Protein AF-A0A497RSJ0-F1 (afdb_monomer_lite)

Sequence (160 aa):
RGMLVAEELRGGAEAAGGGEEKWMGEEERPGGEESIEKWMEEIGKLDEEWARLEDEWKKLESIKDLSVEQEEAEKRAPEAEKKAGELAEEDLKVLKSNPKLLKNIGFTDKLRFLKFPRASSVIQLMDGKKSVGEIAEELNIDKKSIIDLMKELKKRGYIQ

Foldseek 3Di:
DDDDDDDDDDDDDDDDDDDDDDPDDPPPDPDDPVVVVVVVVVVVVVVVVVVVVVVVVVVVVVVVVPPPDDDDDDDDDDDDDPPPPPQPPVLVVQQQFQWAFPDDDDPVVVVVQVVFPPLVQLNVNRHRPDGLNRSCVVVVHDSVSSSVSSVVCVVVVRTD

Radius of gyration: 35.64 Å; chains: 1; bounding box: 55×42×119 Å

Secondary structure (DSSP, 8-state):
-----------------------------TTSHHHHHHHHHHHHHHHHHHHHHHHHHHHHHHHHTS--S----S---S----------HHHHHHHT---B-SSPPPHHHHHHHTTSTTHHHHHHH-BSSS-HHHHHHHTT--HHHHHHHHHHHHHTTS--

Structure (mmCIF, N/CA/C/O backbone):
data_AF-A0A497RSJ0-F1
#
_entry.id   AF-A0A497RSJ0-F1
#
loop_
_atom_site.group_PDB
_atom_site.id
_atom_site.type_symbol
_atom_site.label_atom_id
_atom_site.label_alt_id
_atom_site.label_comp_id
_atom_site.label_asym_id
_atom_site.label_entity_id
_atom_site.label_seq_id
_atom_site.pdbx_PDB_ins_code
_atom_site.Cartn_x
_atom_site.Cartn_y
_atom_site.Cartn_z
_atom_site.occupancy
_atom_site.B_iso_or_equiv
_atom_site.auth_seq_id
_atom_site.auth_comp_id
_atom_site.auth_asym_id
_atom_site.auth_atom_id
_atom_site.pdbx_PDB_model_num
ATOM 1 N N . ARG A 1 1 ? -32.692 -8.628 -76.091 1.00 40.62 1 ARG A N 1
ATOM 2 C CA . ARG A 1 1 ? -32.555 -9.223 -77.445 1.00 40.62 1 ARG A CA 1
ATOM 3 C C . ARG A 1 1 ? -31.083 -9.045 -77.814 1.00 40.62 1 ARG A C 1
ATOM 5 O O . ARG A 1 1 ? -30.713 -7.917 -78.063 1.00 40.62 1 ARG A O 1
ATOM 12 N N . GLY A 1 2 ? -30.152 -9.976 -77.631 1.00 39.56 2 GLY A N 1
ATOM 13 C CA . GLY A 1 2 ? -30.204 -11.415 -77.865 1.00 39.56 2 GLY A CA 1
ATOM 14 C C . GLY A 1 2 ? -29.755 -11.693 -79.302 1.00 39.56 2 GLY A C 1
ATOM 15 O O . GLY A 1 2 ? -30.626 -11.728 -80.162 1.00 39.56 2 GLY A O 1
ATOM 16 N N . MET A 1 3 ? -28.443 -11.838 -79.546 1.00 40.00 3 MET A N 1
ATOM 17 C CA . MET A 1 3 ? -27.893 -12.580 -80.693 1.00 40.00 3 MET A CA 1
ATOM 18 C C . MET A 1 3 ? -26.396 -12.895 -80.494 1.00 40.00 3 MET A C 1
ATOM 20 O O . MET A 1 3 ? -25.576 -11.990 -80.361 1.00 40.00 3 MET A O 1
ATOM 24 N N . LEU A 1 4 ? -26.094 -14.195 -80.429 1.00 43.00 4 LEU A N 1
ATOM 25 C CA . LEU A 1 4 ? -24.791 -14.834 -80.677 1.00 43.00 4 LEU A CA 1
ATOM 26 C C . LEU A 1 4 ? -24.535 -14.833 -82.202 1.00 43.00 4 LEU A C 1
ATOM 28 O O . LEU A 1 4 ? -25.500 -14.720 -82.956 1.00 43.00 4 LEU A O 1
ATOM 32 N N . VAL A 1 5 ? -23.293 -14.868 -82.698 1.00 46.50 5 VAL A N 1
ATOM 33 C CA . VAL A 1 5 ? -22.542 -16.034 -83.252 1.00 46.50 5 VAL A CA 1
ATOM 34 C C . VAL A 1 5 ? -21.302 -15.377 -83.921 1.00 46.50 5 VAL A C 1
ATOM 36 O O . VAL A 1 5 ? -21.491 -14.385 -84.616 1.00 46.50 5 VAL A O 1
ATOM 39 N N . ALA A 1 6 ? -20.027 -15.623 -83.588 1.00 43.50 6 ALA A N 1
ATOM 40 C CA . ALA A 1 6 ? -19.167 -16.816 -83.679 1.00 43.50 6 ALA A CA 1
ATOM 41 C C . ALA A 1 6 ? -18.808 -17.261 -85.118 1.00 43.50 6 ALA A C 1
ATOM 43 O O . ALA A 1 6 ? -19.517 -18.069 -85.690 1.00 43.50 6 ALA A O 1
ATOM 44 N N . GLU A 1 7 ? -17.674 -16.778 -85.640 1.00 40.47 7 GLU A N 1
ATOM 45 C CA . GLU A 1 7 ? -16.829 -17.347 -86.717 1.00 40.47 7 GLU A CA 1
ATOM 46 C C . GLU A 1 7 ? -15.540 -16.481 -86.729 1.00 40.47 7 GLU A C 1
ATOM 48 O O . GLU A 1 7 ? -15.630 -15.275 -86.532 1.00 40.47 7 GLU A O 1
ATOM 53 N N . GLU A 1 8 ? -14.297 -16.943 -86.854 1.00 43.84 8 GLU A N 1
ATOM 54 C CA . GLU A 1 8 ? -13.761 -18.202 -87.356 1.00 43.84 8 GLU A CA 1
ATOM 55 C C . GLU A 1 8 ? -12.285 -18.340 -86.894 1.00 43.84 8 GLU A C 1
ATOM 57 O O . GLU A 1 8 ? -11.576 -17.352 -86.690 1.00 43.84 8 GLU A O 1
ATOM 62 N N . LEU A 1 9 ? -11.837 -19.582 -86.703 1.00 44.31 9 LEU A N 1
ATOM 63 C CA . LEU A 1 9 ? -10.519 -19.996 -86.210 1.00 44.31 9 LEU A CA 1
ATOM 64 C C . LEU A 1 9 ? -9.482 -20.117 -87.341 1.00 44.31 9 LEU A C 1
ATOM 66 O O . LEU A 1 9 ? -9.747 -20.760 -88.354 1.00 44.31 9 LEU A O 1
ATOM 70 N N . ARG A 1 10 ? -8.253 -19.639 -87.105 1.00 39.62 10 ARG A N 1
ATOM 71 C CA . ARG A 1 10 ? -7.001 -20.108 -87.745 1.00 39.62 10 ARG A CA 1
ATOM 72 C C . ARG A 1 10 ? -5.827 -19.548 -86.922 1.00 39.62 10 ARG A C 1
ATOM 74 O O . ARG A 1 10 ? -5.763 -18.342 -86.759 1.00 39.62 10 ARG A O 1
ATOM 81 N N . GLY A 1 11 ? -4.869 -20.265 -86.346 1.00 35.22 11 GLY A N 1
ATOM 82 C CA . GLY A 1 11 ? -4.458 -21.665 -86.316 1.00 35.22 11 GLY A CA 1
ATOM 83 C C . GLY A 1 11 ? -2.984 -21.691 -85.851 1.00 35.22 11 GLY A C 1
ATOM 84 O O . GLY A 1 11 ? -2.247 -20.767 -86.181 1.00 35.22 11 GLY A O 1
ATOM 85 N N . GLY A 1 12 ? -2.569 -22.736 -85.122 1.00 34.12 12 GLY A N 1
ATOM 86 C CA . GLY A 1 12 ? -1.159 -23.084 -84.832 1.00 34.12 12 GLY A CA 1
ATOM 87 C C . GLY A 1 12 ? -0.627 -22.538 -83.495 1.00 34.12 12 GLY A C 1
ATOM 88 O O . GLY A 1 12 ? -0.410 -21.342 -83.379 1.00 34.12 12 GLY A O 1
ATOM 89 N N . ALA A 1 13 ? -0.585 -23.308 -82.404 1.00 37.59 13 ALA A N 1
ATOM 90 C CA . ALA A 1 13 ? 0.260 -24.473 -82.079 1.00 37.59 13 ALA A CA 1
ATOM 91 C C . ALA A 1 13 ? 1.609 -24.093 -81.429 1.00 37.59 13 ALA A C 1
ATOM 93 O O . ALA A 1 13 ? 2.308 -23.180 -81.852 1.00 37.59 13 ALA A O 1
ATOM 94 N N . GLU A 1 14 ? 1.888 -24.820 -80.352 1.00 42.38 14 GLU A N 1
ATOM 95 C CA . GLU A 1 14 ? 2.821 -24.597 -79.249 1.00 42.38 14 GLU A CA 1
ATOM 96 C C . GLU A 1 14 ? 4.301 -24.882 -79.572 1.00 42.38 14 G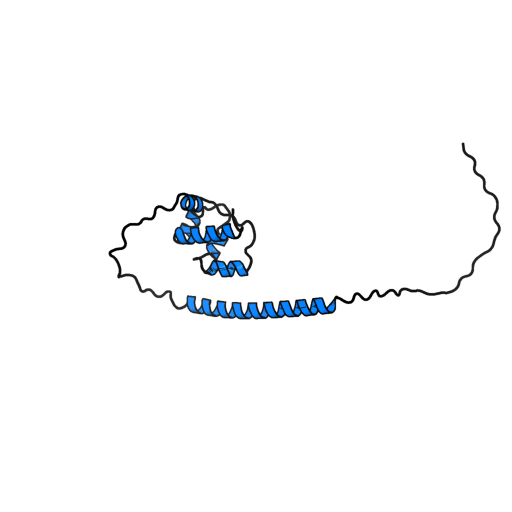LU A C 1
ATOM 98 O O . GLU A 1 14 ? 4.602 -25.726 -80.411 1.00 42.38 14 GLU A O 1
ATOM 103 N N . ALA A 1 15 ? 5.207 -24.248 -78.812 1.00 41.03 15 ALA A N 1
ATOM 104 C CA . ALA A 1 15 ? 6.467 -24.801 -78.275 1.00 41.03 15 ALA A CA 1
ATOM 105 C C . ALA A 1 15 ? 7.101 -23.711 -77.376 1.00 41.03 15 ALA A C 1
ATOM 107 O O . ALA A 1 15 ? 7.436 -22.634 -77.854 1.00 41.03 15 ALA A O 1
ATOM 108 N N . ALA A 1 16 ? 7.031 -23.810 -76.047 1.00 39.28 16 ALA A N 1
ATOM 109 C CA . ALA A 1 16 ? 7.963 -24.531 -75.173 1.00 39.28 16 ALA A CA 1
ATOM 110 C C . ALA A 1 16 ? 9.406 -23.983 -75.210 1.00 39.28 16 ALA A C 1
ATOM 112 O O . ALA A 1 16 ? 10.127 -24.201 -76.178 1.00 39.28 16 ALA A O 1
ATOM 113 N N . GLY A 1 17 ? 9.847 -23.376 -74.098 1.00 29.39 17 GLY A N 1
ATOM 114 C CA . GLY A 1 17 ? 11.267 -23.340 -73.734 1.00 29.39 17 GLY A CA 1
ATOM 115 C C . GLY A 1 17 ? 11.798 -22.024 -73.166 1.00 29.39 17 GLY A C 1
ATOM 116 O O . GLY A 1 17 ? 12.221 -21.163 -73.923 1.00 29.39 17 GLY A O 1
ATOM 117 N N . GLY A 1 18 ? 11.911 -21.972 -71.835 1.00 32.16 18 GLY A N 1
ATOM 118 C CA . GLY A 1 18 ? 13.048 -21.355 -71.145 1.00 32.16 18 GLY A CA 1
ATOM 119 C C . GLY A 1 18 ? 12.975 -19.854 -70.866 1.00 32.16 18 GLY A C 1
ATOM 120 O O . GLY A 1 18 ? 12.808 -19.047 -71.771 1.00 32.16 18 GLY A O 1
ATOM 121 N N . GLY A 1 19 ? 13.205 -19.480 -69.606 1.00 34.84 19 GLY A N 1
ATOM 122 C CA . GLY A 1 19 ? 13.613 -18.115 -69.288 1.00 34.84 19 GLY A CA 1
ATOM 123 C C . GLY A 1 19 ? 13.152 -17.602 -67.935 1.00 34.84 19 GLY A C 1
ATOM 124 O O . GLY A 1 19 ? 12.210 -16.829 -67.869 1.00 34.84 19 GLY A O 1
ATOM 125 N N . GLU A 1 20 ? 13.891 -17.995 -66.900 1.00 40.72 20 GLU A N 1
ATOM 126 C CA . GLU A 1 20 ? 14.222 -17.149 -65.747 1.00 40.72 20 GLU A CA 1
ATOM 127 C C . GLU A 1 20 ? 13.116 -16.853 -64.722 1.00 40.72 20 GLU A C 1
ATOM 129 O O . GLU A 1 20 ? 12.380 -15.868 -64.759 1.00 40.72 20 GLU A O 1
ATOM 134 N N . GLU A 1 21 ? 13.143 -17.682 -63.678 1.00 45.41 21 GLU A N 1
ATOM 135 C CA . GLU A 1 21 ? 12.950 -17.233 -62.306 1.00 45.41 21 GLU A CA 1
ATOM 136 C C . GLU A 1 21 ? 13.756 -15.945 -62.049 1.00 45.41 21 GLU A C 1
ATOM 138 O O . GLU A 1 21 ? 14.984 -15.934 -62.119 1.00 45.41 21 GLU A O 1
ATOM 143 N N . LYS A 1 22 ? 13.067 -14.861 -61.690 1.00 38.91 22 LYS A N 1
ATOM 144 C CA . LYS A 1 22 ? 13.653 -13.750 -60.933 1.00 38.91 22 LYS A CA 1
ATOM 145 C C . LYS A 1 22 ? 12.855 -13.550 -59.654 1.00 38.91 22 LYS A C 1
ATOM 147 O O . LYS A 1 22 ? 12.103 -12.594 -59.496 1.00 38.91 22 LYS A O 1
ATOM 152 N N . TRP A 1 23 ? 13.046 -14.479 -58.724 1.00 47.81 23 TRP A N 1
ATOM 153 C CA . TRP A 1 23 ? 12.919 -14.180 -57.304 1.00 47.81 23 TRP A CA 1
ATOM 154 C C . TRP A 1 23 ? 14.226 -13.522 -56.870 1.00 47.81 23 TRP A C 1
ATOM 156 O O . TRP A 1 23 ? 15.164 -14.207 -56.490 1.00 47.81 23 TRP A O 1
ATOM 166 N N . MET A 1 24 ? 14.320 -12.202 -56.999 1.00 46.19 24 MET A N 1
ATOM 167 C CA . MET A 1 24 ? 15.319 -11.415 -56.276 1.00 46.19 24 MET A CA 1
ATOM 168 C C . MET A 1 24 ? 14.847 -9.969 -56.196 1.00 46.19 24 MET A C 1
ATOM 170 O O . MET A 1 24 ? 14.936 -9.187 -57.139 1.00 46.19 24 MET A O 1
ATOM 174 N N . GLY A 1 25 ? 14.307 -9.671 -55.028 1.00 37.94 25 GLY A N 1
ATOM 175 C CA . GLY A 1 25 ? 14.132 -8.351 -54.462 1.00 37.94 25 GLY A CA 1
ATOM 176 C C . GLY A 1 25 ? 14.254 -8.544 -52.961 1.00 37.94 25 GLY A C 1
ATOM 177 O O . GLY A 1 25 ? 13.270 -8.417 -52.242 1.00 37.94 25 GLY A O 1
ATOM 178 N N . GLU A 1 26 ? 15.437 -8.994 -52.528 1.00 45.66 26 GLU A N 1
ATOM 179 C CA . GLU A 1 26 ? 15.926 -8.799 -51.166 1.00 45.66 26 GLU A CA 1
ATOM 180 C C . GLU A 1 26 ? 15.862 -7.294 -50.900 1.00 45.66 26 GLU A C 1
ATOM 182 O O . GLU A 1 26 ? 16.752 -6.528 -51.260 1.00 45.66 26 GLU A O 1
ATOM 187 N N . GLU A 1 27 ? 14.745 -6.846 -50.337 1.00 39.53 27 GLU A N 1
ATOM 188 C CA . GLU A 1 27 ? 14.708 -5.589 -49.614 1.00 39.53 27 GLU A CA 1
ATOM 189 C C . GLU A 1 27 ? 15.329 -5.901 -48.252 1.00 39.53 27 GLU A C 1
ATOM 191 O O . GLU A 1 27 ? 14.641 -6.228 -47.281 1.00 39.53 27 GLU A O 1
ATOM 196 N N . GLU A 1 28 ? 16.666 -5.902 -48.221 1.00 45.59 28 GLU A N 1
ATOM 197 C CA . GLU A 1 28 ? 17.427 -5.760 -46.988 1.00 45.59 28 GLU A CA 1
ATOM 198 C C . GLU A 1 28 ? 16.821 -4.572 -46.237 1.00 45.59 28 GLU A C 1
ATOM 200 O O . GLU A 1 28 ? 16.929 -3.424 -46.664 1.00 45.59 28 GLU A O 1
ATOM 205 N N . ARG A 1 29 ? 16.118 -4.846 -45.136 1.00 52.78 29 ARG A N 1
ATOM 206 C CA . ARG A 1 29 ? 15.780 -3.819 -44.154 1.00 52.78 29 ARG A CA 1
ATOM 207 C C . ARG A 1 29 ? 17.041 -3.585 -43.323 1.00 52.78 29 ARG A C 1
ATOM 209 O O . ARG A 1 29 ? 17.343 -4.443 -42.491 1.00 52.78 29 ARG A O 1
ATOM 216 N N . PRO A 1 30 ? 17.758 -2.457 -43.459 1.00 49.56 30 PRO A N 1
ATOM 217 C CA . PRO A 1 30 ? 18.763 -2.114 -42.472 1.00 49.56 30 PRO A CA 1
ATOM 218 C C . PRO A 1 30 ? 17.998 -1.607 -41.241 1.00 49.56 30 PRO A C 1
ATOM 220 O O . PRO A 1 30 ? 17.318 -0.584 -41.304 1.00 49.56 30 PRO A O 1
ATOM 223 N N . GLY A 1 31 ? 18.021 -2.353 -40.136 1.00 47.75 31 GLY A N 1
ATOM 224 C CA . GLY A 1 31 ? 17.407 -1.881 -38.884 1.00 47.75 31 GLY A CA 1
ATOM 225 C C . GLY A 1 31 ? 16.984 -2.938 -37.863 1.00 47.75 31 GLY A C 1
ATOM 226 O O . GLY A 1 31 ? 16.368 -2.583 -36.858 1.00 47.75 31 GLY A O 1
ATOM 227 N N . GLY A 1 32 ? 17.266 -4.223 -38.098 1.00 49.62 32 GLY A N 1
ATOM 228 C CA . GLY A 1 32 ? 16.926 -5.301 -37.160 1.00 49.62 32 GLY A CA 1
ATOM 229 C C . GLY A 1 32 ? 17.980 -5.556 -36.078 1.00 49.62 32 GLY A C 1
ATOM 230 O O . GLY A 1 32 ? 17.624 -5.760 -34.922 1.00 49.62 32 GLY A O 1
ATOM 231 N N . GLU A 1 33 ? 19.265 -5.516 -36.429 1.00 50.44 33 GLU A N 1
ATOM 232 C CA . GLU A 1 33 ? 20.348 -5.977 -35.545 1.00 50.44 33 GLU A CA 1
ATOM 233 C C . GLU A 1 33 ? 20.728 -4.938 -34.478 1.00 50.44 33 GLU A C 1
ATOM 235 O O . GLU A 1 33 ? 20.735 -5.273 -33.296 1.00 50.44 33 GLU A O 1
ATOM 240 N N . GLU A 1 34 ? 20.872 -3.655 -34.840 1.00 52.53 34 GLU A N 1
ATOM 241 C CA . GLU A 1 34 ? 21.134 -2.567 -33.872 1.00 52.53 34 GLU A CA 1
ATOM 242 C C . GLU A 1 34 ? 20.013 -2.412 -32.829 1.00 52.53 34 GLU A C 1
ATOM 244 O O . GLU A 1 34 ? 20.255 -2.028 -31.684 1.00 52.53 34 GLU A O 1
ATOM 249 N N . SER A 1 35 ? 18.768 -2.733 -33.201 1.00 59.75 35 SER A N 1
ATOM 250 C CA . SER A 1 35 ? 17.648 -2.724 -32.257 1.00 59.75 35 SER A CA 1
ATOM 251 C C . SER A 1 35 ? 17.792 -3.856 -31.241 1.00 59.75 35 SER A C 1
ATOM 253 O O . SER A 1 35 ? 17.642 -3.620 -30.047 1.00 59.75 35 SER A O 1
ATOM 255 N N . ILE A 1 36 ? 18.099 -5.075 -31.690 1.00 61.53 36 ILE A N 1
ATOM 256 C CA . ILE A 1 36 ? 18.210 -6.257 -30.823 1.00 61.53 36 ILE A CA 1
ATOM 257 C C . ILE A 1 36 ? 19.416 -6.139 -29.885 1.00 61.53 36 ILE A C 1
ATOM 259 O O . ILE A 1 36 ? 19.284 -6.446 -28.703 1.00 61.53 36 ILE A O 1
ATOM 263 N N . GLU A 1 37 ? 20.557 -5.644 -30.367 1.00 68.50 37 GLU A N 1
ATOM 264 C CA . GLU A 1 37 ? 21.733 -5.380 -29.527 1.00 68.50 37 GLU A CA 1
ATOM 265 C C . GLU A 1 37 ? 21.428 -4.360 -28.429 1.00 68.50 37 GLU A C 1
ATOM 267 O O . GLU A 1 37 ? 21.746 -4.590 -27.263 1.00 68.50 37 GLU A O 1
ATOM 272 N N . LYS A 1 38 ? 20.712 -3.284 -28.769 1.00 70.19 38 LYS A N 1
ATOM 273 C CA . LYS A 1 38 ? 20.282 -2.282 -27.792 1.00 70.19 38 LYS A CA 1
ATOM 274 C C . LYS A 1 38 ? 19.295 -2.848 -26.766 1.00 70.19 38 LYS A C 1
ATOM 276 O O . LYS A 1 38 ? 19.411 -2.546 -25.582 1.00 70.19 38 LYS A O 1
ATOM 281 N N . TRP A 1 39 ? 18.361 -3.700 -27.191 1.00 68.19 39 TRP A N 1
ATOM 282 C CA . TRP A 1 39 ? 17.457 -4.410 -26.279 1.00 68.19 39 TRP A CA 1
ATOM 283 C C . TRP A 1 39 ? 18.213 -5.379 -25.363 1.00 68.19 39 TRP A C 1
ATOM 285 O O . TRP A 1 39 ? 17.898 -5.454 -24.179 1.00 68.19 39 TRP A O 1
ATOM 295 N N . MET A 1 40 ? 19.223 -6.089 -25.871 1.00 68.44 40 MET A N 1
ATOM 296 C CA . MET A 1 40 ? 20.071 -6.965 -25.055 1.00 68.44 40 MET A CA 1
ATOM 297 C C . MET A 1 40 ? 20.904 -6.171 -24.042 1.00 68.44 40 MET A C 1
ATOM 299 O O . MET A 1 40 ? 21.039 -6.601 -22.899 1.00 68.44 40 MET A O 1
ATOM 303 N N . GLU A 1 41 ? 21.405 -4.994 -24.417 1.00 73.38 41 GLU A N 1
ATOM 304 C CA . GLU A 1 41 ? 22.124 -4.101 -23.504 1.00 73.38 41 GLU A CA 1
ATOM 305 C C . GLU A 1 41 ? 21.200 -3.525 -22.414 1.00 73.38 41 GLU A C 1
ATOM 307 O O . GLU A 1 41 ? 21.580 -3.447 -21.245 1.00 73.38 41 GLU A O 1
ATOM 312 N N . GLU A 1 42 ? 19.969 -3.144 -22.768 1.00 69.50 42 GLU A N 1
ATOM 313 C CA . GLU A 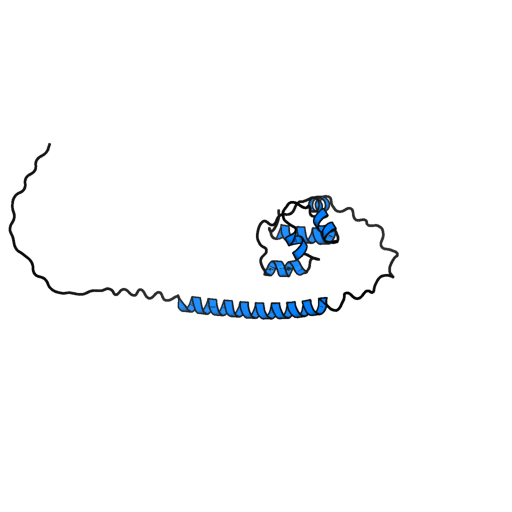1 42 ? 18.960 -2.684 -21.806 1.00 69.50 42 GLU A CA 1
ATOM 314 C C . GLU A 1 42 ? 18.516 -3.806 -20.856 1.00 69.50 42 GLU A C 1
ATOM 316 O O . GLU A 1 42 ? 18.387 -3.565 -19.656 1.00 69.50 42 GLU A O 1
ATOM 321 N N . ILE A 1 43 ? 18.350 -5.036 -21.354 1.00 73.06 43 ILE A N 1
ATOM 322 C CA . ILE A 1 43 ? 18.067 -6.214 -20.520 1.00 73.06 43 ILE A CA 1
ATOM 323 C C . ILE A 1 43 ? 19.240 -6.499 -19.576 1.00 73.06 43 ILE A C 1
ATOM 325 O O . ILE A 1 43 ? 19.010 -6.705 -18.390 1.00 73.06 43 ILE A O 1
ATOM 329 N N . GLY A 1 44 ? 20.485 -6.419 -20.055 1.00 76.31 44 GLY A N 1
ATOM 330 C CA . GLY A 1 44 ? 21.671 -6.602 -19.213 1.00 76.31 44 GLY A CA 1
ATOM 331 C C . GLY A 1 44 ? 21.751 -5.587 -18.069 1.00 76.31 44 GLY A C 1
ATOM 332 O O . GLY A 1 44 ? 21.988 -5.961 -16.924 1.00 76.31 44 GLY A O 1
ATOM 333 N N . LYS A 1 45 ? 21.459 -4.309 -18.344 1.00 82.69 45 LYS A N 1
ATOM 334 C CA . LYS A 1 45 ? 21.386 -3.262 -17.306 1.00 82.69 45 LYS A CA 1
ATOM 335 C C . LYS A 1 45 ? 20.284 -3.541 -16.287 1.00 82.69 45 LYS A C 1
ATOM 337 O O . LYS A 1 45 ? 20.481 -3.321 -15.095 1.00 82.69 45 LYS A O 1
ATOM 342 N N . LEU A 1 46 ? 19.131 -4.031 -16.743 1.00 71.25 46 LEU A N 1
ATOM 343 C CA . LEU A 1 46 ? 18.034 -4.405 -15.854 1.00 71.25 46 LEU A CA 1
ATOM 344 C C . LEU A 1 46 ? 18.400 -5.611 -14.986 1.00 71.25 46 LEU A C 1
ATOM 346 O O 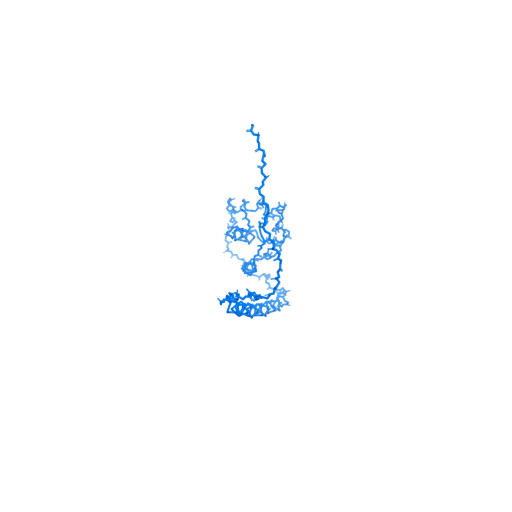. LEU A 1 46 ? 18.098 -5.587 -13.798 1.00 71.25 46 LEU A O 1
ATOM 350 N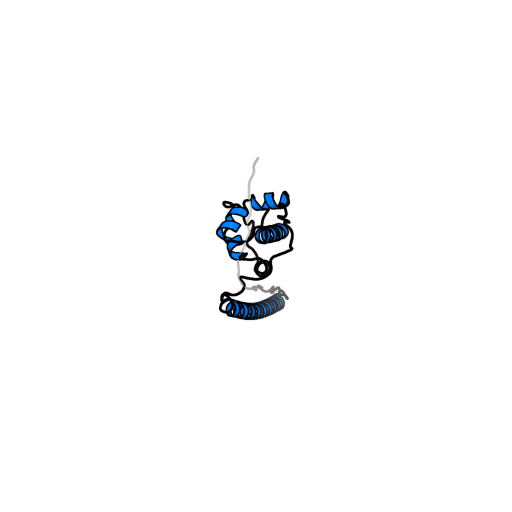 N . ASP A 1 47 ? 19.071 -6.624 -15.532 1.00 77.25 47 ASP A N 1
ATOM 351 C CA . ASP A 1 47 ? 19.536 -7.792 -14.775 1.00 77.25 47 ASP A CA 1
ATOM 352 C C . ASP A 1 47 ? 20.570 -7.404 -13.704 1.00 77.25 47 ASP A C 1
ATOM 354 O O . ASP A 1 47 ? 20.512 -7.890 -12.573 1.00 77.25 47 ASP A O 1
ATOM 358 N N . GLU A 1 48 ? 21.475 -6.470 -14.009 1.00 83.50 48 GLU A N 1
ATOM 359 C CA . GLU A 1 48 ? 22.416 -5.908 -13.032 1.00 83.50 48 GLU A CA 1
ATOM 360 C C . GLU A 1 48 ? 21.704 -5.119 -11.920 1.00 83.50 48 GLU A C 1
ATOM 362 O O . GLU A 1 48 ? 22.026 -5.268 -10.735 1.00 83.50 48 GLU A O 1
ATOM 367 N N . GLU A 1 49 ? 20.710 -4.297 -12.276 1.00 83.50 49 GLU A N 1
ATOM 368 C CA . GLU A 1 49 ? 19.876 -3.595 -11.296 1.00 83.50 49 GLU A CA 1
ATOM 369 C C . GLU A 1 49 ? 19.068 -4.575 -10.432 1.00 83.50 49 GLU A C 1
ATOM 371 O O . GLU A 1 49 ? 18.961 -4.374 -9.218 1.00 83.50 49 GLU A O 1
ATOM 376 N N . TRP A 1 50 ? 18.553 -5.660 -11.017 1.00 78.81 50 TRP A N 1
ATOM 377 C CA . TRP A 1 50 ? 17.864 -6.732 -10.296 1.00 78.81 50 TRP A CA 1
ATOM 378 C C . TRP A 1 50 ? 18.781 -7.426 -9.296 1.00 78.81 50 TRP A C 1
ATOM 380 O O . TRP A 1 50 ? 18.417 -7.526 -8.125 1.00 78.81 50 TRP A O 1
ATOM 390 N N . ALA A 1 51 ? 19.983 -7.826 -9.712 1.00 83.62 51 ALA A N 1
ATOM 391 C CA . ALA A 1 51 ? 20.954 -8.469 -8.830 1.00 83.62 51 ALA A CA 1
ATOM 392 C C . ALA A 1 51 ? 21.339 -7.561 -7.649 1.00 83.62 51 ALA A C 1
ATOM 394 O O . ALA A 1 51 ? 21.395 -7.998 -6.497 1.00 83.62 51 ALA A O 1
ATOM 395 N N . ARG A 1 52 ? 21.532 -6.260 -7.904 1.00 87.50 52 ARG A N 1
ATOM 396 C CA . ARG A 1 52 ? 21.822 -5.285 -6.846 1.00 87.50 52 ARG A CA 1
ATOM 397 C C . ARG A 1 52 ? 20.663 -5.141 -5.859 1.00 87.50 52 ARG A C 1
ATOM 399 O O . ARG A 1 52 ? 20.894 -5.043 -4.653 1.00 87.50 52 ARG A O 1
ATOM 406 N N . LEU A 1 53 ? 19.428 -5.111 -6.355 1.00 78.38 53 LEU A N 1
ATOM 407 C CA . LEU A 1 53 ? 18.237 -5.016 -5.514 1.00 78.38 53 LEU A CA 1
ATOM 408 C C . LEU A 1 53 ? 17.988 -6.300 -4.716 1.00 78.38 53 LEU A C 1
ATOM 410 O O . LEU A 1 53 ? 17.571 -6.204 -3.563 1.00 78.38 53 LEU A O 1
ATOM 414 N N . GLU A 1 54 ? 18.280 -7.479 -5.270 1.00 77.69 54 GLU A N 1
ATOM 415 C CA . GLU A 1 54 ? 18.251 -8.751 -4.536 1.00 77.69 54 GLU A CA 1
ATOM 416 C C . GLU A 1 54 ? 19.275 -8.768 -3.393 1.00 77.69 54 GLU A C 1
ATOM 418 O O . GLU A 1 54 ? 18.950 -9.166 -2.272 1.00 77.69 54 GLU A O 1
ATOM 423 N N . ASP A 1 55 ? 20.483 -8.253 -3.627 1.00 81.44 55 ASP A N 1
ATOM 424 C CA . ASP A 1 55 ? 21.512 -8.130 -2.592 1.00 81.44 55 ASP A CA 1
ATOM 425 C C . ASP A 1 55 ? 21.131 -7.132 -1.489 1.00 81.44 55 ASP A C 1
ATOM 427 O O . ASP A 1 55 ? 21.351 -7.388 -0.300 1.00 81.44 55 ASP A O 1
ATOM 431 N N . GLU A 1 56 ? 20.558 -5.982 -1.852 1.00 79.12 56 GLU A N 1
ATOM 432 C CA . GLU A 1 56 ? 20.038 -5.012 -0.882 1.00 79.12 56 GLU A CA 1
ATOM 433 C C . GLU A 1 56 ? 18.855 -5.594 -0.089 1.00 79.12 56 GLU A C 1
ATOM 435 O O . GLU A 1 56 ? 18.786 -5.425 1.131 1.00 79.12 56 GLU A O 1
ATOM 440 N N . TRP A 1 57 ? 17.976 -6.360 -0.740 1.00 76.31 57 TRP A N 1
ATOM 441 C CA . TRP A 1 57 ? 16.864 -7.052 -0.092 1.00 76.31 57 TRP A CA 1
ATOM 442 C C . TRP A 1 57 ? 17.341 -8.113 0.903 1.00 76.31 57 TRP A C 1
ATOM 444 O O . TRP A 1 57 ? 16.873 -8.152 2.040 1.00 76.31 57 TRP A O 1
ATOM 454 N N . LYS A 1 58 ? 18.333 -8.922 0.525 1.00 78.06 58 LYS A N 1
ATOM 455 C CA . LYS A 1 58 ? 18.925 -9.953 1.386 1.00 78.06 58 LYS A CA 1
ATOM 456 C C . LYS A 1 58 ? 19.593 -9.361 2.630 1.00 78.06 58 LYS A C 1
ATOM 458 O O . LYS A 1 58 ? 19.489 -9.924 3.719 1.00 78.06 58 LYS A O 1
ATOM 463 N N . LYS A 1 59 ? 20.228 -8.189 2.502 1.00 78.69 59 LYS A N 1
ATOM 464 C CA . LYS A 1 59 ? 20.763 -7.431 3.649 1.00 78.69 59 LYS A CA 1
ATOM 465 C C . LYS A 1 59 ? 19.644 -6.978 4.589 1.00 78.69 59 LYS A C 1
ATOM 467 O O . LYS A 1 59 ? 19.788 -7.094 5.802 1.00 78.69 59 LYS A O 1
ATOM 472 N N . LEU A 1 60 ? 18.514 -6.520 4.055 1.00 71.88 60 LEU A N 1
ATOM 473 C CA . LEU A 1 60 ? 17.353 -6.127 4.861 1.00 71.88 60 LEU A CA 1
ATOM 474 C C . LEU A 1 60 ? 16.659 -7.325 5.528 1.00 71.88 60 LEU A C 1
ATOM 476 O O . LEU A 1 60 ? 16.223 -7.212 6.672 1.00 71.88 60 LEU A O 1
ATOM 480 N N . GLU A 1 61 ? 16.587 -8.478 4.859 1.00 60.88 61 GLU A N 1
ATOM 481 C CA . GLU A 1 61 ? 16.103 -9.725 5.465 1.00 60.88 61 GLU A CA 1
ATOM 482 C C . GLU A 1 61 ? 17.010 -10.187 6.606 1.00 60.88 61 GLU A C 1
ATOM 484 O O . GLU A 1 61 ? 16.505 -10.526 7.670 1.00 60.88 61 GLU A O 1
ATOM 489 N N . SER A 1 62 ? 18.334 -10.074 6.459 1.00 58.00 62 SER A N 1
ATOM 490 C CA . SER A 1 62 ? 19.272 -10.408 7.543 1.00 58.00 62 SER A CA 1
ATOM 491 C C . SER A 1 62 ? 19.160 -9.502 8.780 1.00 58.00 62 SER A C 1
ATOM 493 O O . SER A 1 62 ? 19.585 -9.886 9.865 1.00 58.00 62 SER A O 1
ATOM 495 N N . ILE A 1 63 ? 18.553 -8.315 8.646 1.00 55.97 63 ILE A N 1
ATOM 496 C CA . ILE A 1 63 ? 18.273 -7.401 9.767 1.00 55.97 63 ILE A CA 1
ATOM 497 C C . ILE A 1 63 ? 16.935 -7.747 10.447 1.00 55.97 63 ILE A C 1
ATOM 499 O O . ILE A 1 63 ? 16.773 -7.486 11.640 1.00 55.97 63 ILE A O 1
ATOM 503 N N . LYS A 1 64 ? 15.984 -8.377 9.739 1.00 51.59 64 LYS A N 1
ATOM 504 C CA . LYS A 1 64 ? 14.709 -8.822 10.336 1.00 51.59 64 LYS A CA 1
ATOM 505 C C . LYS A 1 64 ? 14.889 -9.920 11.384 1.00 51.59 64 LYS A C 1
ATOM 507 O O . LYS A 1 64 ? 14.075 -9.983 12.300 1.00 51.59 64 LYS A O 1
ATOM 512 N N . ASP A 1 65 ? 15.954 -10.712 11.291 1.00 46.44 65 ASP A N 1
ATOM 513 C CA . ASP A 1 65 ? 16.268 -11.755 12.274 1.00 46.44 65 ASP A CA 1
ATOM 514 C C . ASP A 1 65 ? 17.024 -11.236 13.519 1.00 46.44 65 ASP A C 1
ATOM 516 O O . ASP A 1 65 ? 17.272 -12.012 14.437 1.00 46.44 65 ASP A O 1
ATOM 520 N N . LEU A 1 66 ? 17.368 -9.937 13.606 1.00 45.03 66 LEU A N 1
ATOM 521 C CA . LEU A 1 66 ? 18.242 -9.399 14.670 1.00 45.03 66 LEU A CA 1
ATOM 522 C C . LEU A 1 66 ? 17.684 -8.232 15.511 1.00 45.03 66 LEU A C 1
ATOM 524 O O . LEU A 1 66 ? 18.441 -7.617 16.256 1.00 45.03 66 LEU A O 1
ATOM 528 N N . SER A 1 67 ? 16.386 -7.907 15.474 1.00 44.47 67 SER A N 1
ATOM 529 C CA . SER A 1 67 ? 15.807 -6.917 16.416 1.00 44.47 67 SER A CA 1
ATOM 530 C C . SER A 1 67 ? 14.306 -7.092 16.668 1.00 44.47 67 SER A C 1
ATOM 532 O O . SER A 1 67 ? 13.518 -6.153 16.574 1.00 44.47 67 SER A O 1
ATOM 534 N N . VAL A 1 68 ? 13.910 -8.312 17.034 1.00 41.75 68 VAL A N 1
ATOM 535 C CA . VAL A 1 68 ? 12.696 -8.549 17.837 1.00 41.75 68 VAL A CA 1
ATOM 536 C C . VAL A 1 68 ? 13.114 -9.137 19.191 1.00 41.75 68 VAL A C 1
ATOM 538 O O . VAL A 1 68 ? 12.542 -10.110 19.669 1.00 41.75 68 VAL A O 1
ATOM 541 N N . GLU A 1 69 ? 14.151 -8.566 19.808 1.00 37.53 69 GLU A N 1
ATOM 542 C CA . GLU A 1 69 ? 14.348 -8.683 21.254 1.00 37.53 69 GLU A CA 1
ATOM 543 C C . GLU A 1 69 ? 13.757 -7.443 21.926 1.00 37.53 69 GLU A C 1
ATOM 545 O O . GLU A 1 69 ? 13.924 -6.308 21.484 1.00 37.53 69 GLU A O 1
ATOM 550 N N . GLN A 1 70 ? 12.969 -7.714 22.959 1.00 47.31 70 GLN A N 1
ATOM 551 C CA . GLN A 1 70 ? 12.272 -6.761 23.804 1.00 47.31 70 GLN A CA 1
ATOM 552 C C . GLN A 1 70 ? 13.262 -5.810 24.491 1.00 47.31 70 GLN A C 1
ATOM 554 O O . GLN A 1 70 ? 14.035 -6.276 25.311 1.00 47.31 70 GLN A O 1
ATOM 559 N N . GLU A 1 71 ? 13.169 -4.498 24.266 1.00 37.41 71 GLU A N 1
ATOM 560 C CA . GLU A 1 71 ? 13.377 -3.479 25.312 1.00 37.41 71 GLU A CA 1
ATOM 561 C C . GLU A 1 71 ? 13.048 -2.078 24.776 1.00 37.41 71 GLU A C 1
ATOM 563 O O . GLU A 1 71 ? 13.821 -1.477 24.046 1.00 37.41 71 GLU A O 1
ATOM 568 N N . GLU A 1 72 ? 11.854 -1.582 25.100 1.00 35.75 72 GLU A N 1
ATOM 569 C CA . GLU A 1 72 ? 11.642 -0.244 25.682 1.00 35.75 72 GLU A CA 1
ATOM 570 C C . GLU A 1 72 ? 10.143 -0.084 25.979 1.00 35.75 72 GLU A C 1
ATOM 572 O O . GLU A 1 72 ? 9.412 0.747 25.438 1.00 35.75 72 GLU A O 1
ATOM 577 N N . ALA A 1 73 ? 9.661 -0.931 26.889 1.00 44.75 73 ALA A N 1
ATOM 578 C CA . ALA A 1 73 ? 8.707 -0.431 27.858 1.00 44.75 73 ALA A CA 1
ATOM 579 C C . ALA A 1 73 ? 9.504 0.420 28.860 1.00 44.75 73 ALA A C 1
ATOM 581 O O . ALA A 1 73 ? 10.573 0.011 29.296 1.00 44.75 73 ALA A O 1
ATOM 582 N N . GLU A 1 74 ? 8.933 1.562 29.247 1.00 47.12 74 GLU A N 1
ATOM 583 C CA . GLU A 1 74 ? 9.292 2.319 30.453 1.00 47.12 74 GLU A CA 1
ATOM 584 C C . GLU A 1 74 ? 10.433 3.354 30.344 1.00 47.12 74 GLU A C 1
ATOM 586 O O . GLU A 1 74 ? 11.513 3.193 30.903 1.00 47.12 74 GLU A O 1
ATOM 591 N N . LYS A 1 75 ? 10.127 4.518 29.744 1.00 46.12 75 LYS A N 1
ATOM 592 C CA . LYS A 1 75 ? 10.151 5.847 30.415 1.00 46.12 75 LYS A CA 1
ATOM 593 C C . LYS A 1 75 ? 10.054 6.987 29.399 1.00 46.12 75 LYS A C 1
ATOM 595 O O . LYS A 1 75 ? 11.060 7.390 28.830 1.00 46.12 75 LYS A O 1
ATOM 600 N N . ARG A 1 76 ? 8.852 7.562 29.255 1.00 38.06 76 ARG A N 1
ATOM 601 C CA . ARG A 1 76 ? 8.591 9.005 29.030 1.00 38.06 76 ARG A CA 1
ATOM 602 C C . ARG A 1 76 ? 7.087 9.245 28.858 1.00 38.06 76 ARG A C 1
ATOM 604 O O . ARG A 1 76 ? 6.572 9.455 27.769 1.00 38.06 76 ARG A O 1
ATOM 611 N N . ALA A 1 77 ? 6.382 9.230 29.978 1.00 42.59 77 ALA A N 1
ATOM 612 C CA . ALA A 1 77 ? 5.297 10.175 30.209 1.00 42.59 77 ALA A CA 1
ATOM 613 C C . ALA A 1 77 ? 5.726 10.952 31.463 1.00 42.59 77 ALA A C 1
ATOM 615 O O . ALA A 1 77 ? 6.226 10.318 32.395 1.00 42.59 77 ALA A O 1
ATOM 616 N N . PRO A 1 78 ? 5.630 12.287 31.487 1.00 50.50 78 PRO A N 1
ATOM 617 C CA . PRO A 1 78 ? 4.432 13.012 31.081 1.00 50.50 78 PRO A CA 1
ATOM 618 C C . PRO A 1 78 ? 4.734 14.196 30.140 1.00 50.50 78 PRO A C 1
ATOM 620 O O . PRO A 1 78 ? 5.884 14.473 29.837 1.00 50.50 78 PRO A O 1
ATOM 623 N N . GLU A 1 79 ? 3.683 14.895 29.707 1.00 38.75 79 GLU A N 1
ATOM 624 C CA . GLU A 1 79 ? 3.730 16.158 28.940 1.00 38.75 79 GLU A CA 1
ATOM 625 C C . GLU A 1 79 ? 3.848 16.046 27.411 1.00 38.75 79 GLU A C 1
ATOM 627 O O . GLU A 1 79 ? 4.600 16.754 26.752 1.00 38.75 79 GLU A O 1
ATOM 632 N N . ALA A 1 80 ? 2.985 15.231 26.809 1.00 43.44 80 ALA A N 1
ATOM 633 C CA . ALA A 1 80 ? 2.375 15.622 25.543 1.00 43.44 80 ALA A CA 1
ATOM 634 C C . ALA A 1 80 ? 0.865 15.522 25.728 1.00 43.44 80 ALA A C 1
ATOM 636 O O . ALA A 1 80 ? 0.293 14.442 25.881 1.00 43.44 80 ALA A O 1
ATOM 637 N N . GLU A 1 81 ? 0.256 16.692 25.840 1.00 41.97 81 GLU A N 1
ATOM 638 C CA . GLU A 1 81 ? -1.168 16.903 25.997 1.00 41.97 81 GLU A CA 1
ATOM 639 C C . GLU A 1 81 ? -1.988 16.017 25.063 1.00 41.97 81 GLU A C 1
ATOM 641 O O . GLU A 1 81 ? -1.627 15.746 23.917 1.00 41.97 81 GLU A O 1
ATOM 646 N N . LYS A 1 82 ? -3.152 15.629 25.578 1.00 45.19 82 LYS A N 1
ATOM 647 C CA . LYS A 1 82 ? -4.282 15.038 24.874 1.00 45.19 82 LYS A CA 1
ATOM 648 C C . LYS A 1 82 ? -4.650 15.852 23.623 1.00 45.19 82 LYS A C 1
ATOM 650 O O . LYS A 1 82 ? -5.636 16.575 23.611 1.00 45.19 82 LYS A O 1
ATOM 655 N N . LYS A 1 83 ? -3.920 15.671 22.530 1.00 43.84 83 LYS A N 1
ATOM 656 C CA . LYS A 1 83 ? -4.484 15.722 21.188 1.00 43.84 83 LYS A CA 1
ATOM 657 C C . LYS A 1 83 ? -4.776 14.283 20.809 1.00 43.84 83 LYS A C 1
ATOM 659 O O . LYS A 1 83 ? -4.061 13.672 20.022 1.00 43.84 83 LYS A O 1
ATOM 664 N N . ALA A 1 84 ? -5.856 13.744 21.376 1.00 49.53 84 ALA A N 1
ATOM 665 C CA . ALA A 1 84 ? -6.668 12.811 20.611 1.00 49.53 84 ALA A CA 1
ATOM 666 C C . ALA A 1 84 ? -7.123 13.616 19.390 1.00 49.53 84 ALA A C 1
ATOM 668 O O . ALA A 1 84 ? -8.123 14.323 19.447 1.00 49.53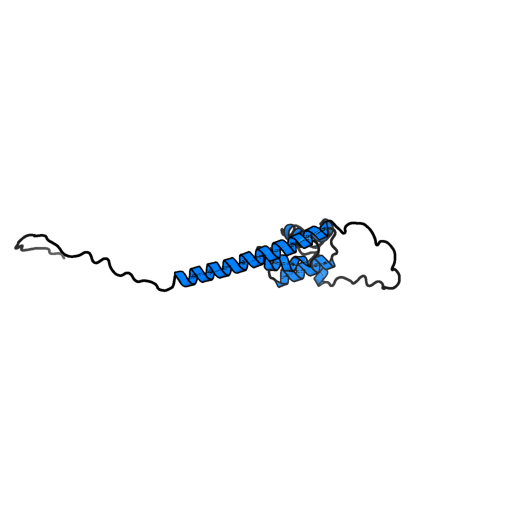 84 ALA A O 1
ATOM 669 N N . GLY A 1 85 ? -6.264 13.673 18.369 1.00 46.84 85 GLY A N 1
ATOM 670 C CA . GLY A 1 85 ? -6.548 14.380 17.141 1.00 46.84 85 GLY A CA 1
ATOM 671 C C . GLY A 1 85 ? -7.776 13.708 16.579 1.00 46.84 85 GLY A C 1
ATOM 672 O O . GLY A 1 85 ? -7.704 12.541 16.197 1.00 46.84 85 GLY A O 1
ATOM 673 N N . GLU A 1 86 ? -8.906 14.406 16.618 1.00 59.34 86 GLU A N 1
ATOM 674 C CA . GLU A 1 86 ? -10.059 14.014 15.830 1.00 59.34 86 GLU A CA 1
ATOM 675 C C . GLU A 1 86 ? -9.535 13.776 14.417 1.00 59.34 86 GLU A C 1
ATOM 677 O O . GLU A 1 86 ? -8.970 14.674 13.787 1.00 59.34 86 GLU A O 1
ATOM 682 N N . LEU A 1 87 ? -9.613 12.521 13.969 1.00 69.44 87 LEU A N 1
ATOM 683 C CA . LEU A 1 87 ? -9.343 12.195 12.580 1.00 69.44 87 LEU A CA 1
ATOM 684 C C . LEU A 1 87 ? -10.242 13.104 11.754 1.00 69.44 87 LEU A C 1
ATOM 686 O O . LEU A 1 87 ? -11.441 13.203 12.033 1.00 69.44 87 LEU A O 1
ATOM 690 N N . ALA A 1 88 ? -9.654 13.786 10.772 1.00 82.06 88 ALA A N 1
ATOM 691 C CA . ALA A 1 88 ? -10.422 14.651 9.897 1.00 82.06 88 ALA A CA 1
ATOM 692 C C . ALA A 1 88 ? -11.587 13.851 9.295 1.00 82.06 88 ALA A C 1
ATOM 694 O O . ALA A 1 88 ? -11.492 12.638 9.093 1.00 82.06 88 ALA A O 1
ATOM 695 N N . GLU A 1 89 ? -12.693 14.518 8.975 1.00 84.25 89 GLU A N 1
ATOM 696 C CA . GLU A 1 89 ? -13.861 13.842 8.399 1.00 84.25 89 GLU A CA 1
ATOM 697 C C . GLU A 1 89 ? -13.491 13.028 7.141 1.00 84.25 89 GLU A C 1
ATOM 699 O O . GLU A 1 89 ? -14.034 11.950 6.898 1.00 84.25 89 GLU A O 1
ATOM 704 N N . GLU A 1 90 ? -12.513 13.509 6.369 1.00 86.62 90 GLU A N 1
ATOM 705 C CA . GLU A 1 90 ? -11.939 12.802 5.222 1.00 86.62 90 GLU A CA 1
ATOM 706 C C . GLU A 1 90 ? -11.225 11.501 5.618 1.00 86.62 90 GLU A C 1
ATOM 708 O O . GLU A 1 90 ? -11.440 10.464 4.994 1.00 86.62 90 GLU A O 1
ATOM 713 N N . ASP A 1 91 ? -10.444 11.512 6.695 1.00 91.06 91 ASP A N 1
ATOM 714 C CA . ASP A 1 91 ? -9.741 10.331 7.199 1.00 91.06 91 ASP A CA 1
ATOM 715 C C . ASP A 1 91 ? -10.729 9.272 7.714 1.00 91.06 91 ASP A C 1
ATOM 717 O O . ASP A 1 91 ? -10.556 8.074 7.482 1.00 91.06 91 ASP A O 1
ATOM 721 N N . LEU A 1 92 ? -11.827 9.703 8.341 1.00 91.19 92 LEU A N 1
ATOM 722 C CA . LEU A 1 92 ? -12.920 8.807 8.726 1.00 91.19 92 LEU A CA 1
ATOM 723 C C . LEU A 1 92 ? -13.623 8.197 7.506 1.00 91.19 92 LEU A C 1
ATOM 725 O O . LEU A 1 92 ? -14.025 7.032 7.558 1.00 91.19 92 LEU A O 1
ATOM 729 N N . LYS A 1 93 ? -13.761 8.949 6.406 1.00 92.06 93 LYS A N 1
ATOM 730 C CA . LYS A 1 93 ? -14.278 8.417 5.133 1.00 92.06 93 LYS A CA 1
ATOM 731 C C . LYS A 1 93 ? -13.327 7.377 4.545 1.00 92.06 93 LYS A C 1
ATOM 733 O O . LYS A 1 93 ? -13.803 6.340 4.091 1.00 92.06 93 LYS A O 1
ATOM 738 N N . VAL A 1 94 ? -12.012 7.601 4.613 1.00 93.50 94 VAL A N 1
ATOM 739 C CA . VAL A 1 94 ? -11.009 6.614 4.175 1.00 93.50 94 VAL A CA 1
ATOM 740 C C . VAL A 1 94 ? -11.141 5.322 4.981 1.00 93.50 94 VAL A C 1
ATOM 742 O O . VAL A 1 94 ? -11.249 4.249 4.393 1.00 93.50 94 VAL A O 1
ATOM 745 N N . LEU A 1 95 ? -11.221 5.410 6.312 1.00 93.81 95 LEU A N 1
ATOM 746 C CA . LEU A 1 95 ? -11.339 4.232 7.182 1.00 93.81 95 LEU A CA 1
ATOM 747 C C . LEU A 1 95 ? -12.600 3.398 6.919 1.00 93.81 95 LEU A C 1
ATOM 749 O O . LEU A 1 95 ? -12.567 2.179 7.057 1.00 93.81 95 LEU A O 1
ATOM 753 N N . LYS A 1 96 ? -13.700 4.047 6.530 1.00 94.81 96 LYS A N 1
ATOM 754 C CA . LYS A 1 96 ? -14.968 3.385 6.189 1.00 94.81 96 LYS A CA 1
ATOM 755 C C . LYS A 1 96 ? -15.038 2.908 4.739 1.00 94.81 96 LYS A C 1
ATOM 757 O O . LYS A 1 96 ? -16.037 2.308 4.358 1.00 94.81 96 LYS A O 1
ATOM 762 N N . SER A 1 97 ? -14.038 3.216 3.917 1.00 95.38 97 SER A N 1
ATOM 763 C CA . SER A 1 97 ? -14.039 2.822 2.510 1.00 95.38 97 SER A CA 1
ATOM 764 C C . SER A 1 97 ? -13.617 1.363 2.353 1.00 95.38 97 SER A C 1
ATOM 766 O O . SER A 1 97 ? -12.834 0.854 3.154 1.00 95.38 97 SER A O 1
ATOM 768 N N . ASN A 1 98 ? -14.127 0.707 1.310 1.00 96.88 98 ASN A N 1
ATOM 769 C CA . ASN A 1 98 ? -13.813 -0.679 0.972 1.00 96.88 98 ASN A CA 1
ATOM 770 C C . ASN A 1 98 ? -12.871 -0.694 -0.235 1.00 96.88 98 ASN A C 1
ATOM 772 O O . ASN A 1 98 ? -13.336 -0.641 -1.380 1.00 96.88 98 ASN A O 1
ATOM 776 N N . PRO A 1 99 ? -11.549 -0.709 -0.015 1.00 95.19 99 PRO A N 1
ATOM 777 C CA . PRO A 1 99 ? -10.595 -0.577 -1.097 1.00 95.19 99 PRO A CA 1
ATOM 778 C C . PRO A 1 99 ? -10.549 -1.844 -1.951 1.00 95.19 99 PRO A C 1
ATOM 780 O O . PRO A 1 99 ? -10.500 -2.966 -1.444 1.00 95.19 99 PRO A O 1
ATOM 783 N N . LYS A 1 100 ? -10.483 -1.649 -3.269 1.00 96.12 100 LYS A N 1
ATOM 784 C CA . LYS A 1 100 ? -10.235 -2.707 -4.248 1.00 96.12 100 LYS A CA 1
ATOM 785 C C . LYS A 1 100 ? -9.188 -2.240 -5.243 1.00 96.12 100 LYS A C 1
ATOM 787 O O . LYS A 1 100 ? -9.319 -1.155 -5.809 1.00 96.12 100 LYS A O 1
ATOM 792 N N . LEU A 1 101 ? -8.172 -3.065 -5.473 1.00 94.75 101 LEU A N 1
ATOM 793 C CA . LEU A 1 101 ? -7.149 -2.769 -6.472 1.00 94.75 101 LEU A CA 1
ATOM 794 C C . LEU A 1 101 ? -7.760 -2.749 -7.878 1.00 94.75 101 LEU A C 1
ATOM 796 O O . LEU A 1 101 ? -8.425 -3.695 -8.300 1.00 94.75 101 LEU A O 1
ATOM 800 N N . LEU A 1 102 ? -7.507 -1.665 -8.606 1.00 94.56 102 LEU A N 1
ATOM 801 C CA . LEU A 1 102 ? -7.944 -1.486 -9.993 1.00 94.56 102 LEU A CA 1
ATOM 802 C C . LEU A 1 102 ? -7.014 -2.185 -10.988 1.00 94.56 102 LEU A C 1
ATOM 804 O O . LEU A 1 102 ? -7.433 -2.565 -12.078 1.00 94.56 102 LEU A O 1
ATOM 808 N N . LYS A 1 103 ? -5.735 -2.308 -10.629 1.00 91.56 103 LYS A N 1
ATOM 809 C CA . LYS A 1 103 ? -4.671 -2.868 -11.464 1.00 91.56 103 LYS A CA 1
ATOM 810 C C . LYS A 1 103 ? -3.549 -3.424 -10.595 1.00 91.56 103 LYS A C 1
ATOM 812 O O . LYS A 1 103 ? -3.404 -3.040 -9.433 1.00 91.56 103 LYS A O 1
ATOM 817 N N . ASN A 1 104 ? -2.726 -4.281 -11.189 1.00 90.44 104 ASN A N 1
ATOM 818 C CA . ASN A 1 104 ? -1.532 -4.804 -10.537 1.00 90.44 104 ASN A CA 1
ATOM 819 C C . ASN A 1 104 ? -0.526 -3.681 -10.253 1.00 90.44 104 ASN A C 1
ATOM 821 O O . ASN A 1 104 ? -0.327 -2.783 -11.072 1.00 90.44 104 ASN A O 1
ATOM 825 N N . ILE A 1 105 ? 0.125 -3.759 -9.094 1.00 90.56 105 ILE A N 1
ATOM 826 C CA . ILE A 1 105 ? 1.169 -2.817 -8.688 1.00 90.56 105 ILE A CA 1
ATOM 827 C C . ILE A 1 105 ? 2.494 -3.229 -9.332 1.00 90.56 105 ILE A C 1
ATOM 829 O O . ILE A 1 105 ? 2.953 -4.358 -9.143 1.00 90.56 105 ILE A O 1
ATOM 833 N N . GLY A 1 106 ? 3.108 -2.308 -10.079 1.00 85.56 106 GLY A N 1
ATOM 834 C CA . GLY A 1 106 ? 4.422 -2.512 -10.692 1.00 85.56 106 GLY A CA 1
ATOM 835 C C . GLY A 1 106 ? 5.541 -2.606 -9.651 1.00 85.56 106 GLY A C 1
ATOM 836 O O . GLY A 1 106 ? 5.425 -2.072 -8.550 1.00 85.56 106 GLY A O 1
ATOM 837 N N . PHE A 1 107 ? 6.643 -3.271 -9.996 1.00 83.38 107 PHE A N 1
ATOM 838 C CA . PHE A 1 107 ? 7.747 -3.536 -9.066 1.00 83.38 107 PHE A CA 1
ATOM 839 C C . PHE A 1 107 ? 8.311 -2.268 -8.402 1.00 83.38 107 PHE A C 1
ATOM 841 O O . PHE A 1 107 ? 8.407 -2.201 -7.178 1.00 83.38 107 PHE A O 1
ATOM 848 N N . THR A 1 108 ? 8.572 -1.217 -9.180 1.00 86.62 108 THR A N 1
ATOM 849 C CA . THR A 1 108 ? 9.106 0.055 -8.668 1.00 86.62 108 THR A CA 1
ATOM 850 C C . THR A 1 108 ? 8.176 0.711 -7.645 1.00 86.62 108 THR A C 1
ATOM 852 O O . THR A 1 108 ? 8.632 1.349 -6.699 1.00 86.62 108 THR A O 1
ATOM 855 N N . ASP A 1 109 ? 6.860 0.545 -7.800 1.00 87.56 109 ASP A N 1
ATOM 856 C CA . ASP A 1 109 ? 5.889 1.044 -6.828 1.00 87.56 109 ASP A CA 1
ATOM 857 C C . ASP A 1 109 ? 5.793 0.144 -5.594 1.00 87.56 109 ASP A C 1
ATOM 859 O O . ASP A 1 109 ? 5.653 0.667 -4.491 1.00 87.56 109 ASP A O 1
ATOM 863 N N . LYS A 1 110 ? 5.970 -1.179 -5.731 1.00 86.44 110 LYS A N 1
ATOM 864 C CA . LYS A 1 110 ? 6.102 -2.074 -4.567 1.00 86.44 110 LYS A CA 1
ATOM 865 C C . LYS A 1 110 ? 7.255 -1.637 -3.665 1.00 86.44 110 LYS A C 1
ATOM 867 O O . LYS A 1 110 ? 7.050 -1.536 -2.459 1.00 86.44 110 LYS A O 1
ATOM 872 N N . LEU A 1 111 ? 8.416 -1.298 -4.239 1.00 86.94 111 LEU A N 1
ATOM 873 C CA . LEU A 1 111 ? 9.559 -0.768 -3.483 1.00 86.94 111 LEU A CA 1
ATOM 874 C C . LEU A 1 111 ? 9.202 0.525 -2.738 1.00 86.94 111 LEU A C 1
ATOM 876 O O . LEU A 1 111 ? 9.515 0.682 -1.560 1.00 86.94 111 LEU A O 1
ATOM 880 N N . ARG A 1 112 ? 8.469 1.437 -3.386 1.00 87.56 112 ARG A N 1
ATOM 881 C CA . ARG A 1 112 ? 8.002 2.681 -2.748 1.00 87.56 112 ARG A CA 1
ATOM 882 C C . ARG A 1 112 ? 7.032 2.431 -1.600 1.00 87.56 112 ARG A C 1
ATOM 884 O O . ARG A 1 112 ? 6.978 3.248 -0.681 1.00 87.56 112 ARG A O 1
ATOM 891 N N . PHE A 1 113 ? 6.265 1.344 -1.649 1.00 90.25 113 PHE A N 1
ATOM 892 C CA . PHE A 1 113 ? 5.322 0.994 -0.594 1.00 90.25 113 PHE A CA 1
ATOM 893 C C . PHE A 1 113 ? 5.977 0.346 0.631 1.00 90.25 113 PHE A C 1
ATOM 895 O O . PHE A 1 113 ? 5.344 0.310 1.681 1.00 90.25 113 PHE A O 1
ATOM 902 N N . LEU A 1 114 ? 7.243 -0.081 0.555 1.00 85.88 114 LEU A N 1
ATOM 903 C CA . LEU A 1 114 ? 7.964 -0.671 1.695 1.00 85.88 114 LEU A CA 1
ATOM 904 C C . LEU A 1 114 ? 8.090 0.274 2.893 1.00 85.88 114 LEU A C 1
ATOM 906 O O . LEU A 1 114 ? 8.202 -0.185 4.024 1.00 85.88 114 LEU A O 1
ATOM 910 N N . LYS A 1 115 ? 8.036 1.590 2.657 1.00 87.75 115 LYS A N 1
ATOM 911 C CA . LYS A 1 115 ? 8.042 2.598 3.725 1.00 87.75 115 LYS A CA 1
ATOM 912 C C . LYS A 1 115 ? 6.775 2.577 4.592 1.00 87.75 115 LYS A C 1
ATOM 914 O O . LYS A 1 115 ? 6.769 3.203 5.645 1.00 87.75 115 LYS A O 1
ATOM 919 N N . PHE A 1 116 ? 5.702 1.920 4.140 1.00 90.69 116 PHE A N 1
ATOM 920 C CA . PHE A 1 116 ? 4.464 1.795 4.903 1.00 90.69 116 PHE A CA 1
ATOM 921 C C . PHE A 1 116 ? 4.426 0.448 5.642 1.00 90.69 116 PHE A C 1
ATOM 923 O O . PHE A 1 116 ? 4.673 -0.600 5.030 1.00 90.69 116 PHE A O 1
ATOM 930 N N . PRO A 1 117 ? 4.075 0.437 6.939 1.00 86.12 117 PRO A N 1
ATOM 931 C CA . PRO A 1 117 ? 3.971 -0.791 7.716 1.00 86.12 117 PRO A CA 1
ATOM 932 C C . PRO A 1 117 ? 3.030 -1.807 7.067 1.00 86.12 117 PRO A C 1
ATOM 934 O O . PRO A 1 117 ? 1.894 -1.488 6.723 1.00 86.12 117 PRO A O 1
ATOM 937 N N . ARG A 1 118 ? 3.511 -3.049 6.915 1.00 90.25 118 ARG A N 1
ATOM 938 C CA . ARG A 1 118 ? 2.730 -4.193 6.404 1.00 90.25 118 ARG A CA 1
ATOM 939 C C . ARG A 1 118 ? 2.014 -3.919 5.068 1.00 90.25 118 ARG A C 1
ATOM 941 O O . ARG A 1 118 ? 1.002 -4.554 4.780 1.00 90.25 118 ARG A O 1
ATOM 948 N N . ALA A 1 119 ? 2.551 -3.031 4.225 1.00 92.56 119 ALA A N 1
ATOM 949 C CA . ALA A 1 119 ? 1.905 -2.618 2.977 1.00 92.56 119 ALA A CA 1
ATOM 950 C C . ALA A 1 119 ? 1.518 -3.795 2.075 1.00 92.56 119 ALA A C 1
ATOM 952 O O . ALA A 1 119 ? 0.417 -3.820 1.539 1.00 92.56 119 ALA A O 1
ATOM 953 N N . SER A 1 120 ? 2.397 -4.795 1.949 1.00 91.81 120 SER A N 1
ATOM 954 C CA . SER A 1 120 ? 2.123 -6.004 1.163 1.00 91.81 120 SER A CA 1
ATOM 955 C C . SER A 1 120 ? 0.877 -6.745 1.663 1.00 91.81 120 SER A C 1
ATOM 957 O O . SER A 1 120 ? -0.013 -7.052 0.874 1.00 91.81 120 SER A O 1
ATOM 959 N N . SER A 1 121 ? 0.766 -6.960 2.977 1.00 93.69 121 SER A N 1
ATOM 960 C CA . SER A 1 121 ? -0.388 -7.624 3.594 1.00 93.69 121 SER A CA 1
ATOM 961 C C . SER A 1 121 ? -1.665 -6.796 3.454 1.00 93.69 121 SER A C 1
ATOM 963 O O . SER A 1 121 ? -2.712 -7.350 3.140 1.00 93.69 121 SER A O 1
ATOM 965 N N . VAL A 1 122 ? -1.579 -5.470 3.616 1.00 95.19 122 VAL A N 1
ATOM 966 C CA . VAL A 1 122 ? -2.718 -4.570 3.374 1.00 95.19 122 VAL A CA 1
ATOM 967 C C . VAL A 1 122 ? -3.199 -4.712 1.930 1.00 95.19 122 VAL A C 1
ATOM 969 O O . VAL A 1 122 ? -4.374 -4.975 1.705 1.00 95.19 122 VAL A O 1
ATOM 972 N N . ILE A 1 123 ? -2.287 -4.614 0.958 1.00 94.25 123 ILE A N 1
ATOM 973 C CA . ILE A 1 123 ? -2.575 -4.730 -0.480 1.00 94.25 123 ILE A CA 1
ATOM 974 C C . ILE A 1 123 ? -3.223 -6.081 -0.816 1.00 94.25 123 ILE A C 1
ATOM 976 O O . ILE A 1 123 ? -4.161 -6.125 -1.608 1.00 94.25 123 ILE A O 1
ATOM 980 N N . GLN A 1 124 ? -2.769 -7.175 -0.201 1.00 92.56 124 GLN A N 1
ATOM 981 C CA . GLN A 1 124 ? -3.355 -8.507 -0.393 1.00 92.56 124 GLN A CA 1
ATOM 982 C C . GLN A 1 124 ? -4.793 -8.621 0.134 1.00 92.56 124 GLN A C 1
ATOM 984 O O . GLN A 1 124 ? -5.582 -9.380 -0.424 1.00 92.56 124 GLN A O 1
ATOM 989 N N . LEU A 1 125 ? -5.146 -7.866 1.178 1.00 95.06 125 LEU A N 1
ATOM 990 C CA . LEU A 1 125 ? -6.487 -7.861 1.770 1.00 95.06 125 LEU A CA 1
ATOM 991 C C . LEU A 1 125 ? -7.469 -6.902 1.066 1.00 95.06 125 LEU A C 1
ATOM 993 O O . LEU A 1 125 ? -8.653 -6.893 1.398 1.00 95.06 125 LEU A O 1
ATOM 997 N N . MET A 1 126 ? -7.017 -6.118 0.079 1.00 94.44 126 MET A N 1
ATOM 998 C CA . MET A 1 126 ? -7.842 -5.158 -0.673 1.00 94.44 126 MET A CA 1
ATOM 999 C C . MET A 1 126 ? -8.672 -5.834 -1.776 1.00 94.44 126 MET A C 1
ATOM 1001 O O . MET A 1 126 ? -8.444 -5.637 -2.975 1.00 94.44 126 MET A O 1
ATOM 1005 N N . ASP A 1 127 ? -9.666 -6.622 -1.373 1.00 92.94 127 ASP A N 1
ATOM 1006 C CA . ASP A 1 127 ? -10.592 -7.314 -2.278 1.00 92.94 127 ASP A CA 1
ATOM 1007 C C . ASP A 1 127 ? -11.944 -6.589 -2.469 1.00 92.94 127 ASP A C 1
ATOM 1009 O O . ASP A 1 127 ? -12.786 -7.032 -3.256 1.00 92.94 127 ASP A O 1
ATOM 1013 N N . GLY A 1 128 ? -12.142 -5.457 -1.785 1.00 93.94 128 GLY A N 1
ATOM 1014 C CA . GLY A 1 128 ? -13.381 -4.677 -1.764 1.00 93.94 128 GLY A CA 1
ATOM 1015 C C . GLY A 1 128 ? -14.440 -5.166 -0.768 1.00 93.94 128 GLY A C 1
ATOM 1016 O O . GLY A 1 128 ? -15.520 -4.578 -0.711 1.00 93.94 128 GLY A O 1
ATOM 1017 N N . LYS A 1 129 ? -14.177 -6.218 0.018 1.00 95.12 129 LYS A N 1
ATOM 1018 C CA . LYS A 1 129 ? -15.136 -6.734 1.011 1.00 95.12 129 LYS A CA 1
ATOM 1019 C C . LYS A 1 129 ? -14.925 -6.140 2.395 1.00 95.12 129 LYS A C 1
ATOM 1021 O O . LYS A 1 129 ? -15.909 -5.810 3.048 1.00 95.12 129 LYS A O 1
ATOM 1026 N N . LYS A 1 130 ? -13.667 -6.008 2.819 1.00 95.50 130 LYS A N 1
ATOM 1027 C CA . LYS A 1 130 ? -13.296 -5.396 4.100 1.00 95.50 130 LYS A CA 1
ATOM 1028 C C . LYS A 1 130 ? -13.085 -3.896 3.927 1.00 95.50 130 LYS A C 1
ATOM 1030 O O . LYS A 1 130 ? -12.560 -3.443 2.907 1.00 95.50 130 LYS A O 1
ATOM 1035 N N . SER A 1 131 ? -13.483 -3.137 4.932 1.00 97.19 131 SER A N 1
ATOM 1036 C CA . SER A 1 131 ? -13.153 -1.724 5.062 1.00 97.19 131 SER A CA 1
ATOM 1037 C C . SER A 1 131 ? -11.685 -1.535 5.451 1.00 97.19 131 SER A C 1
ATOM 1039 O O . SER A 1 131 ? -11.052 -2.425 6.025 1.00 97.19 131 SER A O 1
ATOM 1041 N N . VAL A 1 132 ? -11.131 -0.351 5.183 1.00 96.31 132 VAL A N 1
ATOM 1042 C CA . VAL A 1 132 ? -9.770 0.007 5.622 1.00 96.31 132 VAL A CA 1
ATOM 1043 C C . VAL A 1 132 ? -9.624 -0.155 7.140 1.00 96.31 132 VAL A C 1
ATOM 1045 O O . VAL A 1 132 ? -8.598 -0.644 7.605 1.00 96.31 132 VAL A O 1
ATOM 1048 N N . GLY A 1 133 ? -10.646 0.215 7.918 1.00 95.81 133 GLY A N 1
ATOM 1049 C CA . GLY A 1 133 ? -10.655 0.048 9.372 1.00 95.81 133 GLY A CA 1
ATOM 1050 C C . GLY A 1 133 ? -10.533 -1.413 9.809 1.00 95.81 133 GLY A C 1
ATOM 1051 O O . GLY A 1 133 ? -9.694 -1.717 10.651 1.00 95.81 133 GLY A O 1
ATOM 1052 N N . GLU A 1 134 ? -11.297 -2.315 9.190 1.00 97.06 134 GLU A N 1
ATOM 1053 C CA . GLU A 1 134 ? -11.234 -3.755 9.485 1.00 97.06 134 GLU A CA 1
ATOM 1054 C C . GLU A 1 134 ? -9.870 -4.353 9.116 1.00 97.06 134 GLU 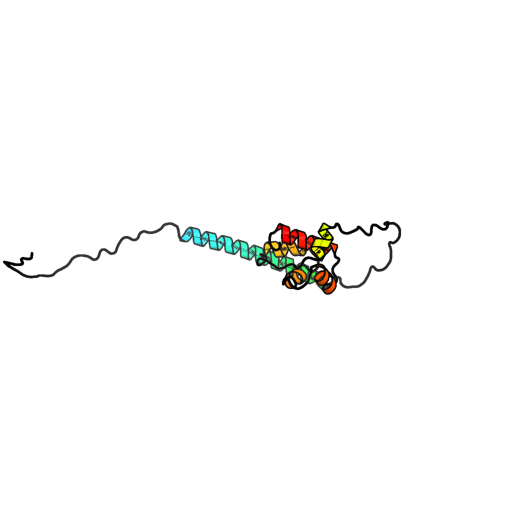A C 1
ATOM 1056 O O . GLU A 1 134 ? -9.310 -5.131 9.886 1.00 97.06 134 GLU A O 1
ATOM 1061 N N . ILE A 1 135 ? -9.291 -3.949 7.978 1.00 96.69 135 ILE A N 1
ATOM 1062 C CA . ILE A 1 135 ? -7.943 -4.382 7.570 1.00 96.69 135 ILE A CA 1
ATOM 1063 C C . ILE A 1 135 ? -6.887 -3.903 8.580 1.00 96.69 135 ILE A C 1
ATOM 1065 O O . ILE A 1 135 ? -5.957 -4.643 8.905 1.00 96.69 135 ILE A O 1
ATOM 1069 N N . ALA A 1 136 ? -7.020 -2.673 9.086 1.00 94.62 136 ALA A N 1
ATOM 1070 C CA . ALA A 1 136 ? -6.110 -2.120 10.087 1.00 94.62 136 ALA A CA 1
ATOM 1071 C C . ALA A 1 136 ? -6.158 -2.913 11.398 1.00 94.62 136 ALA A C 1
ATOM 1073 O O . ALA A 1 136 ? -5.114 -3.216 11.972 1.00 94.62 136 ALA A O 1
ATOM 1074 N N . GLU A 1 137 ? -7.363 -3.265 11.847 1.00 95.62 137 GLU A N 1
ATOM 1075 C CA . GLU A 1 137 ? -7.587 -4.045 13.064 1.00 95.62 137 GLU A CA 1
ATOM 1076 C C . GLU A 1 137 ? -7.049 -5.475 12.922 1.00 95.62 137 GLU A C 1
ATOM 1078 O O . GLU A 1 137 ? -6.298 -5.932 13.782 1.00 95.62 137 GLU A O 1
ATOM 1083 N N . GLU A 1 138 ? -7.333 -6.152 11.806 1.00 95.38 138 GLU A N 1
ATOM 1084 C CA . GLU A 1 138 ? -6.839 -7.507 11.521 1.00 95.38 138 GLU A CA 1
ATOM 1085 C C . GLU A 1 138 ? -5.311 -7.581 11.476 1.00 95.38 138 GLU A C 1
ATOM 1087 O O . GLU A 1 138 ? -4.703 -8.528 11.976 1.00 95.38 138 GLU A O 1
ATOM 1092 N N . LEU A 1 139 ? -4.674 -6.562 10.900 1.00 92.88 139 LEU A N 1
ATOM 1093 C CA . LEU A 1 139 ? -3.223 -6.489 10.810 1.00 92.88 139 LEU A CA 1
ATOM 1094 C C . LEU A 1 139 ? -2.577 -5.772 12.001 1.00 92.88 139 LEU A C 1
ATOM 1096 O O . LEU A 1 139 ? -1.357 -5.614 11.981 1.00 92.88 139 LEU A O 1
ATOM 1100 N N . ASN A 1 140 ? -3.336 -5.361 13.021 1.00 93.25 140 ASN A N 1
ATOM 1101 C CA . ASN A 1 140 ? -2.850 -4.590 14.169 1.00 93.25 140 ASN A CA 1
ATOM 1102 C C . ASN A 1 140 ? -1.943 -3.406 13.756 1.00 93.25 140 ASN A C 1
ATOM 1104 O O . ASN A 1 140 ? -0.825 -3.253 14.251 1.00 93.25 140 ASN A O 1
ATOM 1108 N N . ILE A 1 141 ? -2.401 -2.615 12.780 1.00 92.75 141 ILE A N 1
ATOM 1109 C CA . ILE A 1 141 ? -1.721 -1.418 12.262 1.00 92.75 141 ILE A CA 1
ATOM 1110 C C . ILE A 1 141 ? -2.446 -0.186 12.794 1.00 92.75 141 ILE A C 1
ATOM 1112 O O . ILE A 1 141 ? -3.675 -0.157 12.885 1.00 92.75 141 ILE A O 1
ATOM 1116 N N . ASP A 1 142 ? -1.700 0.868 13.112 1.00 91.56 142 ASP A N 1
ATOM 1117 C CA . ASP A 1 142 ? -2.313 2.129 13.492 1.00 91.56 142 ASP A CA 1
ATOM 1118 C C . ASP A 1 142 ? -3.115 2.744 12.327 1.00 91.56 142 ASP A C 1
ATOM 1120 O O . ASP A 1 142 ? -2.745 2.683 11.149 1.00 91.56 142 ASP A O 1
ATOM 1124 N N . LYS A 1 143 ? -4.244 3.373 12.671 1.00 91.69 143 LYS A N 1
ATOM 1125 C CA . LYS A 1 143 ? -5.180 3.939 11.689 1.00 91.69 143 LYS A CA 1
ATOM 1126 C C . LYS A 1 143 ? -4.522 4.993 10.796 1.00 91.69 143 LYS A C 1
ATOM 1128 O O . LYS A 1 143 ? -4.901 5.121 9.638 1.00 91.69 143 LYS A O 1
ATOM 1133 N N . LYS A 1 144 ? -3.530 5.729 11.298 1.00 91.69 144 LYS A N 1
ATOM 1134 C CA . LYS A 1 144 ? -2.873 6.800 10.545 1.00 91.69 144 LYS A CA 1
ATOM 1135 C C . LYS A 1 144 ? -1.962 6.240 9.449 1.00 91.69 144 LYS A C 1
ATOM 1137 O O . LYS A 1 144 ? -2.072 6.664 8.304 1.00 91.69 144 LYS A O 1
ATOM 1142 N N . SER A 1 145 ? -1.152 5.233 9.763 1.00 91.50 145 SER A N 1
ATOM 1143 C CA . SER A 1 145 ? -0.265 4.567 8.806 1.00 91.50 145 SER A CA 1
ATOM 1144 C C . SER A 1 145 ? -1.028 3.937 7.647 1.00 91.50 145 SER A C 1
ATOM 1146 O O . SER A 1 145 ? -0.616 4.069 6.492 1.00 91.50 145 SER A O 1
ATOM 1148 N N . ILE A 1 146 ? -2.159 3.278 7.922 1.00 95.38 146 ILE A N 1
ATOM 1149 C CA . ILE A 1 146 ? -2.971 2.705 6.844 1.00 95.38 146 ILE A CA 1
ATOM 1150 C C . ILE A 1 146 ? -3.656 3.797 6.009 1.00 95.38 146 ILE A C 1
ATOM 1152 O O . ILE A 1 146 ? -3.723 3.659 4.789 1.00 95.38 146 ILE A O 1
ATOM 1156 N N . ILE A 1 147 ? -4.096 4.908 6.617 1.00 95.44 147 ILE A N 1
ATOM 1157 C CA . ILE A 1 147 ? -4.642 6.062 5.883 1.00 95.44 147 ILE A CA 1
ATOM 1158 C C . ILE A 1 147 ? -3.590 6.635 4.929 1.00 95.44 147 ILE A C 1
ATOM 1160 O O . ILE A 1 147 ? -3.896 6.883 3.761 1.00 95.44 147 ILE A O 1
ATOM 1164 N N . ASP A 1 148 ? -2.353 6.818 5.390 1.00 95.25 148 ASP A N 1
ATOM 1165 C CA . ASP A 1 148 ? -1.273 7.356 4.561 1.00 95.25 148 ASP A CA 1
ATOM 1166 C C . ASP A 1 148 ? -0.949 6.424 3.381 1.00 95.25 148 ASP A C 1
ATOM 1168 O O . ASP A 1 148 ? -0.766 6.889 2.250 1.00 95.25 148 ASP A O 1
ATOM 1172 N N . LEU A 1 149 ? -0.978 5.103 3.602 1.00 96.00 149 LEU A N 1
ATOM 1173 C CA . LEU A 1 149 ? -0.864 4.115 2.528 1.00 96.00 149 LEU A CA 1
ATOM 1174 C C . LEU A 1 149 ? -2.030 4.221 1.529 1.00 96.00 149 LEU A C 1
ATOM 1176 O O . LEU A 1 149 ? -1.795 4.223 0.319 1.00 96.00 149 LEU A O 1
ATOM 1180 N N . MET A 1 150 ? -3.275 4.351 2.002 1.00 96.50 150 MET A N 1
ATOM 1181 C CA . MET A 1 150 ? -4.447 4.512 1.129 1.00 96.50 150 MET A CA 1
ATOM 1182 C C . MET A 1 150 ? -4.347 5.778 0.274 1.00 96.50 150 MET A C 1
ATOM 1184 O O . MET A 1 150 ? -4.611 5.737 -0.929 1.00 96.50 150 MET A O 1
ATOM 1188 N N . LYS A 1 151 ? -3.905 6.897 0.859 1.00 94.94 151 LYS A N 1
ATOM 1189 C CA . LYS A 1 151 ? -3.684 8.155 0.130 1.00 94.94 151 LYS A CA 1
ATOM 1190 C C . LYS A 1 151 ? -2.640 7.987 -0.972 1.00 94.94 151 LYS A C 1
ATOM 1192 O O . LYS A 1 151 ? -2.858 8.447 -2.094 1.00 94.94 151 LYS A O 1
ATOM 1197 N N . GLU A 1 152 ? -1.539 7.289 -0.698 1.00 95.62 152 GLU A N 1
ATOM 1198 C CA . GLU A 1 152 ? -0.501 7.038 -1.701 1.00 95.62 152 GLU A CA 1
ATOM 1199 C C . GLU A 1 152 ? -0.987 6.099 -2.821 1.00 95.62 152 GLU A C 1
ATOM 1201 O O . GLU A 1 152 ? -0.725 6.353 -4.000 1.00 95.62 152 GLU A O 1
ATOM 1206 N N . LEU A 1 153 ? -1.739 5.046 -2.484 1.00 96.06 153 LEU A N 1
ATOM 1207 C CA . LEU A 1 153 ? -2.343 4.135 -3.463 1.00 96.06 153 LEU A CA 1
ATOM 1208 C C . LEU A 1 153 ? -3.344 4.863 -4.370 1.00 96.06 153 LEU A C 1
ATOM 1210 O O . LEU A 1 153 ? -3.328 4.667 -5.589 1.00 96.06 153 LEU A O 1
ATOM 1214 N N . LYS A 1 154 ? -4.166 5.749 -3.797 1.00 95.19 154 LYS A N 1
ATOM 1215 C CA . LYS A 1 154 ? -5.120 6.583 -4.537 1.00 95.19 154 LYS A CA 1
ATOM 1216 C C . LYS A 1 154 ? -4.416 7.580 -5.450 1.00 95.19 154 LYS A C 1
ATOM 1218 O O . LYS A 1 154 ? -4.731 7.659 -6.634 1.00 95.19 154 LYS A O 1
ATOM 1223 N N . LYS A 1 155 ? -3.398 8.281 -4.942 1.00 95.31 155 LYS A N 1
ATOM 1224 C CA . LYS A 1 155 ? -2.573 9.222 -5.720 1.00 95.31 155 LYS A CA 1
ATOM 1225 C C . LYS A 1 155 ? -1.959 8.572 -6.964 1.00 95.31 155 LYS A C 1
ATOM 1227 O O . LYS A 1 155 ? -1.807 9.226 -7.991 1.00 95.31 155 LYS A O 1
ATOM 1232 N N . ARG A 1 156 ? -1.611 7.287 -6.877 1.00 93.00 156 ARG A N 1
ATOM 1233 C CA . ARG A 1 156 ? -1.023 6.501 -7.976 1.00 93.00 156 ARG A CA 1
ATOM 1234 C C . ARG A 1 156 ? -2.059 5.808 -8.869 1.00 93.00 156 ARG A C 1
ATOM 1236 O O . ARG A 1 156 ? -1.693 5.128 -9.830 1.00 93.00 156 ARG A O 1
ATOM 1243 N N . GLY A 1 157 ? -3.346 5.973 -8.569 1.00 94.50 157 GLY A N 1
ATOM 1244 C CA . GLY A 1 157 ? -4.443 5.384 -9.331 1.00 94.50 157 GLY A CA 1
ATOM 1245 C C . GLY A 1 157 ? -4.519 3.862 -9.209 1.00 94.50 157 GLY A C 1
ATOM 1246 O O . GLY A 1 157 ? -4.916 3.196 -10.164 1.00 94.50 157 GLY A O 1
ATOM 1247 N N . TYR A 1 158 ? -4.094 3.298 -8.075 1.00 96.00 158 TYR A N 1
ATOM 1248 C CA . TYR A 1 158 ? -4.302 1.879 -7.766 1.00 96.00 158 TYR A CA 1
ATOM 1249 C C . TYR A 1 158 ? -5.677 1.613 -7.153 1.00 96.00 158 TYR A C 1
ATOM 1251 O O . TYR A 1 158 ? -6.182 0.500 -7.283 1.00 96.00 158 TYR A O 1
ATOM 1259 N N . ILE A 1 159 ? -6.282 2.632 -6.538 1.00 94.88 159 ILE A N 1
ATOM 1260 C CA . ILE A 1 159 ? -7.633 2.624 -5.966 1.00 94.88 159 ILE A CA 1
ATOM 1261 C C . ILE A 1 159 ? -8.352 3.948 -6.256 1.00 94.88 159 ILE A C 1
ATOM 1263 O O . ILE A 1 159 ? -7.700 4.926 -6.635 1.00 94.88 159 ILE A O 1
ATOM 1267 N N . GLN A 1 160 ? -9.679 3.961 -6.085 1.00 87.56 160 GLN A N 1
ATOM 1268 C CA . GLN A 1 160 ? -10.536 5.152 -6.215 1.00 87.56 160 GLN A CA 1
ATOM 1269 C C . GLN A 1 160 ? -10.709 5.895 -4.889 1.00 87.56 160 GLN A C 1
ATOM 1271 O O . GLN A 1 160 ? -10.695 5.245 -3.825 1.00 87.56 160 GLN A O 1
#

pLDDT: mean 71.37, std 22.73, range [29.39, 97.19]